Protein AF-A0A962P094-F1 (afdb_monomer)

pLDDT: mean 85.32, std 12.21, range [42.72, 96.38]

Solvent-accessible surface area (backbone atoms only — not comparable to full-atom values): 6525 Å² total; per-residue (Å²): 128,87,77,78,54,68,67,60,58,51,50,53,51,49,49,61,54,47,34,55,55,45,26,53,62,34,31,77,75,65,38,59,70,57,16,43,52,52,29,49,52,52,43,39,50,52,52,24,53,50,39,27,65,76,66,73,32,67,68,61,16,49,53,50,32,51,53,52,48,50,51,52,51,51,49,50,56,29,71,70,33,77,94,44,28,69,58,51,48,50,53,51,53,50,52,53,50,52,50,50,53,62,67,48,71,79,60,66,69,76,67,76,75,64,79,73,130

Structure (mmCIF, N/CA/C/O backbone):
data_AF-A0A962P094-F1
#
_entry.id   AF-A0A962P094-F1
#
loop_
_atom_site.group_PDB
_atom_site.id
_atom_site.type_symbol
_atom_site.label_atom_id
_atom_site.label_alt_id
_atom_site.label_comp_id
_atom_site.label_asym_id
_atom_site.label_entity_id
_atom_site.label_seq_id
_atom_site.pdbx_PDB_ins_code
_atom_site.Cartn_x
_atom_site.Cartn_y
_atom_site.Cartn_z
_atom_site.occupancy
_atom_site.B_iso_or_equiv
_atom_site.auth_seq_id
_atom_site.auth_comp_id
_atom_site.auth_asym_id
_atom_site.auth_atom_id
_atom_site.pdbx_PDB_model_num
ATOM 1 N N . GLY A 1 1 ? -23.496 2.661 16.648 1.00 42.72 1 GLY A N 1
ATOM 2 C CA . GLY A 1 1 ? -22.302 2.363 15.833 1.00 42.72 1 GLY A CA 1
ATOM 3 C C . GLY A 1 1 ? -21.121 3.076 16.446 1.00 42.72 1 GLY A C 1
ATOM 4 O O . GLY A 1 1 ? -21.311 4.178 16.942 1.00 42.72 1 GLY A O 1
ATOM 5 N N . LEU A 1 2 ? -19.945 2.450 16.493 1.00 49.12 2 LEU A N 1
ATOM 6 C CA . LEU A 1 2 ? -18.744 3.098 17.019 1.00 49.12 2 LEU A CA 1
ATOM 7 C C . LEU A 1 2 ? -18.414 4.269 16.084 1.00 49.12 2 LEU A C 1
ATOM 9 O O . LEU A 1 2 ? -18.047 4.042 14.933 1.00 49.12 2 LEU A O 1
ATOM 13 N N . ALA A 1 3 ? -18.649 5.502 16.531 1.00 54.56 3 ALA A N 1
ATOM 14 C CA . ALA A 1 3 ? -18.325 6.689 15.755 1.00 54.56 3 ALA A CA 1
ATOM 15 C C . ALA A 1 3 ? -16.804 6.717 15.576 1.00 54.56 3 ALA A C 1
ATOM 17 O O . ALA A 1 3 ? -16.068 7.019 16.515 1.00 54.56 3 ALA A O 1
ATOM 18 N N . ILE A 1 4 ? -16.331 6.323 14.393 1.00 60.84 4 ILE A N 1
ATOM 19 C CA . ILE A 1 4 ? -14.916 6.413 14.046 1.00 60.84 4 ILE A CA 1
ATOM 20 C C . ILE A 1 4 ? -14.579 7.898 14.077 1.00 60.84 4 ILE A C 1
ATOM 22 O O . ILE A 1 4 ? -15.095 8.680 13.278 1.00 60.84 4 ILE A O 1
ATOM 26 N N . HIS A 1 5 ? -13.766 8.299 15.051 1.00 71.00 5 HIS A N 1
ATOM 27 C CA . HIS A 1 5 ? -13.418 9.700 15.215 1.00 71.00 5 HIS A CA 1
ATOM 28 C C . HIS A 1 5 ? -12.630 10.141 13.969 1.00 71.00 5 HIS A C 1
ATOM 30 O O . HIS A 1 5 ? -11.689 9.439 13.589 1.00 71.00 5 HIS A O 1
ATOM 36 N N . PRO A 1 6 ? -12.954 11.283 13.334 1.00 78.31 6 PRO A N 1
ATOM 37 C CA . PRO A 1 6 ? -12.336 11.712 12.073 1.00 78.31 6 PRO A CA 1
ATOM 38 C C . PRO A 1 6 ? -10.803 11.732 12.135 1.00 78.31 6 PRO A C 1
ATOM 40 O O . PRO A 1 6 ? -10.135 11.378 11.169 1.00 78.31 6 PRO A O 1
ATOM 43 N N . ILE A 1 7 ? -10.247 12.023 13.317 1.00 83.00 7 ILE A N 1
ATOM 44 C CA . ILE A 1 7 ? -8.805 11.981 13.583 1.00 83.00 7 ILE A CA 1
ATOM 45 C C . ILE A 1 7 ? -8.164 10.621 13.261 1.00 83.00 7 ILE A C 1
ATOM 47 O O . ILE A 1 7 ? -7.041 10.582 12.775 1.00 83.00 7 ILE A O 1
ATOM 51 N N . GLN A 1 8 ? -8.865 9.506 13.489 1.00 80.25 8 GLN A N 1
ATOM 52 C CA . GLN A 1 8 ? -8.336 8.161 13.254 1.00 80.25 8 GLN A CA 1
ATOM 53 C C . GLN A 1 8 ? -8.185 7.893 11.759 1.00 80.25 8 GLN A C 1
ATOM 55 O O . GLN A 1 8 ? -7.173 7.353 11.318 1.00 80.25 8 GLN A O 1
ATOM 60 N N . TYR A 1 9 ? -9.164 8.336 10.971 1.00 83.31 9 TYR A N 1
ATOM 61 C CA . TYR A 1 9 ? -9.104 8.252 9.517 1.00 83.31 9 TYR A CA 1
ATOM 62 C C . TYR A 1 9 ? -8.023 9.183 8.951 1.00 83.31 9 TYR A C 1
ATOM 64 O O . TYR A 1 9 ? -7.240 8.775 8.093 1.00 83.31 9 TYR A O 1
ATOM 72 N N . SER A 1 10 ? -7.907 10.403 9.488 1.00 85.62 10 SER A N 1
ATOM 73 C CA . SER A 1 10 ? -6.848 11.346 9.112 1.00 85.62 10 SER A CA 1
ATOM 74 C C . SER A 1 10 ? -5.447 10.811 9.414 1.00 85.62 10 SER A C 1
ATOM 76 O O . SER A 1 10 ? -4.562 10.964 8.576 1.00 85.62 10 SER A O 1
ATOM 78 N N . LEU A 1 11 ? -5.233 10.152 10.560 1.00 87.56 11 LEU A N 1
ATOM 79 C CA . LEU A 1 11 ? -3.937 9.549 10.895 1.00 87.56 11 LEU A CA 1
ATOM 80 C C . LEU A 1 11 ? -3.555 8.424 9.926 1.00 87.56 11 LEU A C 1
ATOM 82 O O . LEU A 1 11 ? -2.401 8.353 9.509 1.00 87.56 11 LEU A O 1
ATOM 86 N N . VAL A 1 12 ? -4.508 7.568 9.542 1.00 88.62 12 VAL A N 1
ATOM 87 C CA . VAL A 1 12 ? -4.257 6.518 8.540 1.00 88.62 12 VAL A CA 1
ATOM 88 C C . VAL A 1 12 ? -3.905 7.146 7.189 1.00 88.62 12 VAL A C 1
ATOM 90 O O . VAL A 1 12 ? -2.920 6.747 6.572 1.00 88.62 12 VAL A O 1
ATOM 93 N N . GLY A 1 13 ? -4.641 8.176 6.761 1.00 88.94 13 GLY A N 1
ATOM 94 C CA . GLY A 1 13 ? -4.324 8.927 5.543 1.00 88.94 13 GLY A CA 1
ATOM 95 C C . GLY A 1 13 ? -2.936 9.576 5.582 1.00 88.94 13 GLY A C 1
ATOM 96 O O . GLY A 1 13 ? -2.183 9.482 4.614 1.00 88.94 13 GLY A O 1
ATOM 97 N N . ALA A 1 14 ? -2.554 10.167 6.716 1.00 91.44 14 ALA A N 1
ATOM 98 C CA . ALA A 1 14 ? -1.223 10.736 6.908 1.00 91.44 14 ALA A CA 1
ATO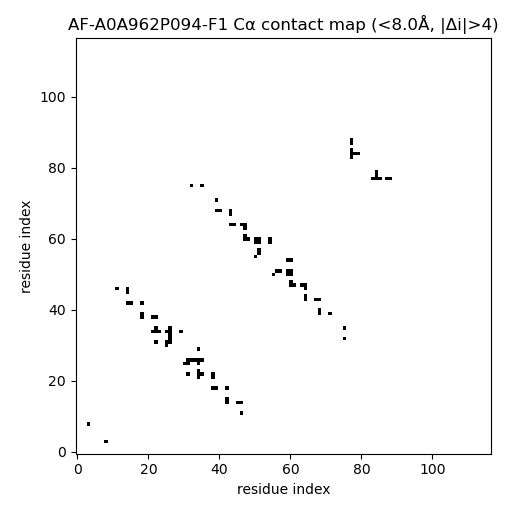M 99 C C . ALA A 1 14 ? -0.121 9.665 6.827 1.00 91.44 14 ALA A C 1
ATOM 101 O O . ALA A 1 14 ? 0.894 9.889 6.173 1.00 91.44 14 ALA A O 1
ATOM 102 N N . ALA A 1 15 ? -0.330 8.482 7.416 1.00 90.50 15 ALA A N 1
ATOM 103 C CA . ALA A 1 15 ? 0.614 7.367 7.312 1.00 90.50 15 ALA A CA 1
ATOM 104 C C . ALA A 1 15 ? 0.802 6.893 5.857 1.00 90.50 15 ALA A C 1
ATOM 106 O O . ALA A 1 15 ? 1.931 6.629 5.436 1.00 90.50 15 ALA A O 1
ATOM 107 N N . LEU A 1 16 ? -0.283 6.843 5.074 1.00 90.56 16 LEU A N 1
ATOM 108 C CA . LEU A 1 16 ? -0.236 6.523 3.642 1.00 90.56 16 LEU A CA 1
ATOM 109 C C . LEU A 1 16 ? 0.478 7.611 2.823 1.00 90.56 16 LEU A C 1
ATOM 111 O O . LEU A 1 16 ? 1.179 7.292 1.867 1.00 90.56 16 LEU A O 1
ATOM 115 N N . ALA A 1 17 ? 0.347 8.887 3.190 1.00 92.19 17 ALA A N 1
ATOM 116 C CA . ALA A 1 17 ? 1.086 9.969 2.538 1.00 92.19 17 ALA A CA 1
ATOM 117 C C . ALA A 1 17 ? 2.593 9.902 2.852 1.00 92.19 17 ALA A C 1
ATOM 119 O O . ALA A 1 17 ? 3.426 10.014 1.951 1.00 92.19 17 ALA A O 1
ATOM 120 N N . VAL A 1 18 ? 2.950 9.654 4.118 1.00 93.00 18 VAL A N 1
ATOM 121 C CA . VAL A 1 18 ? 4.348 9.529 4.568 1.00 93.00 18 VAL A CA 1
ATOM 122 C C . VAL A 1 18 ? 5.058 8.342 3.912 1.00 93.00 18 VAL A C 1
ATOM 124 O O . VAL A 1 18 ? 6.261 8.421 3.675 1.00 93.00 18 VAL A O 1
ATOM 127 N N . PHE A 1 19 ? 4.338 7.279 3.543 1.00 93.19 19 PHE A N 1
ATOM 128 C CA . PHE A 1 19 ? 4.906 6.168 2.773 1.00 93.19 19 PHE A CA 1
ATOM 129 C C . PHE A 1 19 ? 5.632 6.638 1.500 1.00 93.19 19 PHE A C 1
ATOM 131 O O . PHE A 1 19 ? 6.748 6.189 1.251 1.00 93.19 19 PHE A O 1
ATOM 138 N N . TYR A 1 20 ? 5.060 7.571 0.729 1.00 91.12 20 TYR A N 1
ATOM 139 C CA . TYR A 1 20 ? 5.707 8.074 -0.489 1.00 91.12 20 TYR A CA 1
ATOM 140 C C . TYR A 1 20 ? 6.972 8.881 -0.193 1.00 91.12 20 TYR A C 1
ATOM 142 O O . TYR A 1 20 ? 7.944 8.782 -0.938 1.00 91.12 20 TYR A O 1
ATOM 150 N N . LEU A 1 21 ? 6.988 9.633 0.911 1.00 93.56 21 LEU A N 1
ATOM 151 C CA . LEU A 1 21 ? 8.178 10.364 1.352 1.00 93.56 21 LEU A CA 1
ATOM 152 C C . LEU A 1 21 ? 9.299 9.409 1.776 1.00 93.56 21 LEU A C 1
ATOM 154 O O . LEU A 1 21 ? 10.450 9.614 1.398 1.00 93.56 21 LEU A O 1
ATOM 158 N N . LEU A 1 22 ? 8.963 8.346 2.516 1.00 92.50 22 LEU A N 1
ATOM 159 C CA . LEU A 1 22 ? 9.917 7.302 2.900 1.00 92.50 22 LEU A CA 1
ATOM 160 C C . LEU A 1 22 ? 10.460 6.562 1.678 1.00 92.50 22 LEU A C 1
ATOM 162 O O . LEU A 1 22 ? 11.670 6.383 1.567 1.00 92.50 22 LEU A O 1
ATOM 166 N N . LEU A 1 23 ? 9.579 6.166 0.755 1.00 93.06 23 LEU A N 1
ATOM 167 C CA . LEU A 1 23 ? 9.965 5.510 -0.490 1.00 93.06 23 LEU A CA 1
ATOM 168 C C . LEU A 1 23 ? 10.937 6.384 -1.282 1.00 93.06 23 LEU A C 1
ATOM 170 O O . LEU A 1 23 ? 11.988 5.894 -1.684 1.00 93.06 23 LEU A O 1
ATOM 174 N N . LEU A 1 24 ? 10.606 7.663 -1.475 1.00 92.75 24 LEU A N 1
ATOM 175 C CA . LEU A 1 24 ? 11.446 8.601 -2.213 1.00 92.75 24 LEU A CA 1
ATOM 176 C C . LEU A 1 24 ? 12.819 8.752 -1.547 1.00 92.75 24 LEU A C 1
ATOM 178 O O . LEU A 1 24 ? 13.840 8.506 -2.183 1.00 92.75 24 LEU A O 1
ATOM 182 N N . SER A 1 25 ? 12.836 9.061 -0.249 1.00 94.00 25 SER A N 1
ATOM 183 C CA . SER A 1 25 ? 14.069 9.282 0.512 1.00 94.00 25 SER A CA 1
ATOM 184 C C . SER A 1 25 ? 14.972 8.044 0.556 1.00 94.00 25 SER A C 1
ATOM 186 O O . SER A 1 25 ? 16.189 8.151 0.404 1.00 94.00 25 SER A O 1
ATOM 188 N N . PHE A 1 26 ? 14.406 6.848 0.733 1.00 92.56 26 PHE A N 1
ATOM 189 C CA . PHE A 1 26 ? 15.195 5.615 0.768 1.00 92.56 26 PHE A CA 1
ATOM 190 C C . PHE A 1 26 ? 15.619 5.160 -0.628 1.00 92.56 26 PHE A C 1
ATOM 192 O O . PHE A 1 26 ? 16.718 4.625 -0.781 1.00 92.56 26 PHE A O 1
ATOM 199 N N . SER A 1 27 ? 14.796 5.390 -1.655 1.00 92.69 27 SER A N 1
ATOM 200 C CA . SER A 1 27 ? 15.124 4.989 -3.026 1.00 92.69 27 SER A CA 1
ATOM 201 C C . SER A 1 27 ? 16.359 5.715 -3.555 1.00 92.69 27 SER A C 1
ATOM 203 O O . SER A 1 27 ? 17.064 5.148 -4.387 1.00 92.69 27 SER A O 1
ATOM 205 N N . GLU A 1 28 ? 16.653 6.915 -3.051 1.00 91.69 28 GLU A N 1
ATOM 206 C CA . GLU A 1 28 ? 17.890 7.644 -3.360 1.00 91.69 28 GLU A CA 1
ATOM 207 C C . GLU A 1 28 ? 19.153 6.948 -2.827 1.00 91.69 28 GLU A C 1
ATOM 209 O O . GLU A 1 28 ? 20.224 7.095 -3.409 1.00 91.69 28 GLU A O 1
ATOM 214 N N . HIS A 1 29 ? 19.043 6.175 -1.742 1.00 90.19 29 HIS A N 1
ATOM 215 C CA . HIS A 1 29 ? 20.203 5.647 -1.017 1.00 90.19 29 HIS A CA 1
ATOM 216 C C . HIS A 1 29 ? 20.434 4.145 -1.229 1.00 90.19 29 HIS A C 1
ATOM 218 O O . HIS A 1 29 ? 21.581 3.709 -1.306 1.00 90.19 29 HIS A O 1
ATOM 224 N N . ILE A 1 30 ? 19.369 3.338 -1.286 1.00 90.00 30 ILE A N 1
ATOM 225 C CA . ILE A 1 30 ? 19.461 1.862 -1.220 1.00 90.00 30 ILE A CA 1
ATOM 226 C C . ILE A 1 30 ? 18.784 1.136 -2.395 1.00 90.00 30 ILE A C 1
ATOM 228 O O . ILE A 1 30 ? 18.699 -0.092 -2.398 1.00 90.00 30 ILE A O 1
ATOM 232 N N . GLY A 1 31 ? 18.328 1.878 -3.410 1.00 90.31 31 GLY A N 1
ATOM 233 C CA . GLY A 1 31 ? 17.656 1.337 -4.593 1.00 90.31 31 GLY A CA 1
ATOM 234 C C . GLY A 1 31 ? 16.164 1.048 -4.384 1.00 90.31 31 GLY A C 1
ATOM 235 O O . GLY A 1 31 ? 15.689 0.830 -3.269 1.00 90.31 31 GLY A O 1
ATOM 236 N N . PHE A 1 32 ? 15.409 1.038 -5.486 1.00 88.69 32 PHE A N 1
ATOM 237 C CA . PHE A 1 32 ? 13.943 1.069 -5.469 1.00 88.69 32 PHE A CA 1
ATOM 238 C C . PHE A 1 32 ? 13.295 -0.119 -4.740 1.00 88.69 32 PHE A C 1
ATOM 240 O O . PHE A 1 32 ? 12.437 0.078 -3.886 1.00 88.69 32 PHE A O 1
ATOM 247 N N . VAL A 1 33 ? 13.709 -1.358 -5.029 1.00 91.25 33 VAL A N 1
ATOM 248 C CA . VAL A 1 33 ? 13.067 -2.564 -4.463 1.00 91.25 33 VAL A CA 1
ATOM 249 C C . VAL A 1 33 ? 13.281 -2.665 -2.948 1.00 91.25 33 VAL A C 1
ATOM 251 O O . VAL A 1 33 ? 12.354 -2.988 -2.199 1.00 91.25 33 VAL A O 1
ATOM 254 N N . ALA A 1 34 ? 14.492 -2.354 -2.480 1.00 92.81 34 ALA A N 1
ATOM 255 C CA . ALA A 1 34 ? 14.814 -2.345 -1.055 1.00 92.81 34 ALA A CA 1
ATOM 256 C C . ALA A 1 34 ? 14.093 -1.195 -0.334 1.00 92.81 34 ALA A C 1
ATOM 258 O O . ALA A 1 34 ? 13.462 -1.411 0.700 1.00 92.81 34 ALA A O 1
ATOM 259 N N . ALA A 1 35 ? 14.101 0.007 -0.915 1.00 93.81 35 ALA A N 1
ATOM 260 C CA . ALA A 1 35 ? 13.379 1.155 -0.377 1.00 93.81 35 ALA A CA 1
ATOM 261 C C . ALA A 1 35 ? 11.869 0.897 -0.278 1.00 93.81 35 ALA A C 1
ATOM 263 O O . ALA A 1 35 ? 11.264 1.142 0.766 1.00 93.81 35 ALA A O 1
ATOM 264 N N . TYR A 1 36 ? 11.276 0.338 -1.334 1.00 93.56 36 TYR A N 1
ATOM 265 C CA . TYR A 1 36 ? 9.859 0.005 -1.388 1.00 93.56 36 TYR A CA 1
ATOM 266 C C . TYR A 1 36 ? 9.471 -1.030 -0.342 1.00 93.56 36 TYR A C 1
ATOM 268 O O . TYR A 1 36 ? 8.504 -0.828 0.388 1.00 93.56 36 TYR A O 1
ATOM 276 N N . SER A 1 37 ? 10.225 -2.125 -0.237 1.00 93.12 37 SER A N 1
ATOM 277 C CA . SER A 1 37 ? 9.924 -3.180 0.735 1.00 93.12 37 SER A CA 1
ATOM 278 C C . SER A 1 37 ? 10.015 -2.672 2.175 1.00 93.12 37 SER A C 1
ATOM 280 O O . SER A 1 37 ? 9.104 -2.928 2.963 1.00 93.12 37 SER A O 1
ATOM 282 N N . ILE A 1 38 ? 11.038 -1.881 2.510 1.00 94.56 38 ILE A N 1
ATOM 283 C CA . ILE A 1 38 ? 11.183 -1.291 3.849 1.00 94.56 38 ILE A CA 1
ATOM 284 C C . ILE A 1 38 ? 10.054 -0.294 4.136 1.00 94.56 38 ILE A C 1
ATOM 286 O O . ILE A 1 38 ? 9.418 -0.382 5.189 1.00 94.56 38 ILE A O 1
ATOM 290 N N . ALA A 1 39 ? 9.761 0.621 3.207 1.00 93.94 39 ALA A N 1
ATOM 291 C CA . ALA A 1 39 ? 8.695 1.608 3.377 1.00 93.94 39 ALA A CA 1
ATOM 292 C C . ALA A 1 39 ? 7.316 0.938 3.509 1.00 93.94 39 ALA A C 1
ATOM 294 O O . ALA A 1 39 ? 6.524 1.313 4.379 1.00 93.94 39 ALA A O 1
ATOM 295 N N . ALA A 1 40 ? 7.041 -0.088 2.699 1.00 93.38 40 ALA A N 1
ATOM 296 C CA . ALA A 1 40 ? 5.790 -0.835 2.741 1.00 93.38 40 ALA A CA 1
ATOM 297 C C . ALA A 1 40 ? 5.640 -1.587 4.069 1.00 93.38 40 ALA A C 1
ATOM 299 O O . ALA A 1 40 ? 4.607 -1.462 4.726 1.00 93.38 40 ALA A O 1
ATOM 300 N N . VAL A 1 41 ? 6.673 -2.310 4.518 1.00 93.94 41 VAL A N 1
ATOM 301 C CA . VAL A 1 41 ? 6.646 -3.028 5.805 1.00 93.94 41 VAL A CA 1
ATOM 302 C C . VAL A 1 41 ? 6.467 -2.062 6.974 1.00 93.94 41 VAL A C 1
ATOM 304 O O . VAL A 1 41 ? 5.661 -2.339 7.866 1.00 93.94 41 VAL A O 1
ATOM 307 N N . ALA A 1 42 ? 7.155 -0.918 6.963 1.00 93.94 42 ALA A N 1
ATOM 308 C CA . ALA A 1 42 ? 7.005 0.109 7.989 1.00 93.94 42 ALA A CA 1
ATOM 309 C C . ALA A 1 42 ? 5.569 0.660 8.032 1.00 93.94 42 ALA A C 1
ATOM 311 O O . ALA A 1 42 ? 4.967 0.724 9.106 1.00 93.94 42 ALA A O 1
ATOM 312 N N . CYS A 1 43 ? 4.990 0.988 6.872 1.00 93.56 43 CYS A N 1
ATOM 313 C CA . CYS A 1 43 ? 3.632 1.524 6.774 1.00 93.56 43 CYS A CA 1
ATOM 314 C C . CYS A 1 43 ? 2.572 0.493 7.204 1.00 93.56 43 CYS A C 1
ATOM 316 O O . CYS A 1 43 ? 1.727 0.785 8.053 1.00 93.56 43 CYS A O 1
ATOM 318 N N . VAL A 1 44 ? 2.656 -0.744 6.696 1.00 92.06 44 VAL A N 1
ATOM 319 C CA . VAL A 1 44 ? 1.733 -1.838 7.051 1.00 92.06 44 VAL A CA 1
ATOM 320 C C . VAL A 1 44 ? 1.810 -2.162 8.541 1.00 92.06 44 VAL A C 1
ATOM 322 O O . VAL A 1 44 ? 0.775 -2.336 9.183 1.00 92.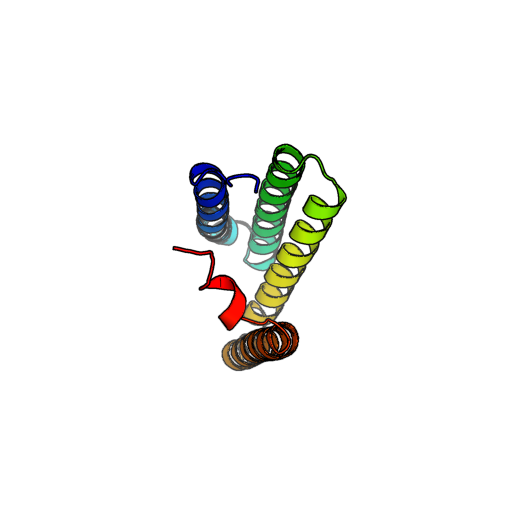06 44 VAL A O 1
ATOM 325 N N . SER A 1 45 ? 3.016 -2.203 9.112 1.00 90.75 45 SER A N 1
ATOM 326 C CA . SER A 1 45 ? 3.206 -2.469 10.543 1.00 90.75 45 SER A CA 1
ATOM 327 C C . SER A 1 45 ? 2.630 -1.350 11.406 1.00 90.75 45 SER A C 1
ATOM 329 O O . SER A 1 45 ? 1.952 -1.635 12.392 1.00 90.75 45 SER A O 1
ATOM 331 N N . LEU A 1 46 ? 2.839 -0.086 11.020 1.00 91.38 46 LEU A N 1
ATOM 332 C CA . LEU A 1 46 ? 2.299 1.075 11.729 1.00 91.38 46 LEU A CA 1
ATOM 333 C C . LEU A 1 46 ? 0.764 1.076 11.719 1.00 91.38 46 LEU A C 1
ATOM 335 O O . LEU A 1 46 ? 0.140 1.191 12.775 1.00 91.38 46 LEU A O 1
ATOM 339 N N . ILE A 1 47 ? 0.152 0.888 10.545 1.00 88.75 47 ILE A N 1
ATOM 340 C CA . ILE A 1 47 ? -1.310 0.848 10.397 1.00 88.75 47 ILE A CA 1
ATOM 341 C C . ILE A 1 47 ? -1.890 -0.381 11.111 1.00 88.75 47 ILE A C 1
ATOM 343 O O . ILE A 1 47 ? -2.880 -0.267 11.835 1.00 88.75 47 ILE A O 1
ATOM 347 N N . GLY A 1 48 ? -1.264 -1.551 10.966 1.00 86.31 48 GLY A N 1
ATOM 348 C CA . GLY A 1 48 ? -1.688 -2.782 11.632 1.00 86.31 48 GLY A CA 1
ATOM 349 C C . GLY A 1 48 ? -1.623 -2.677 13.158 1.00 86.31 48 GLY A C 1
ATOM 350 O O . GLY A 1 48 ? -2.569 -3.069 13.845 1.00 86.31 48 GLY A O 1
ATOM 351 N N . PHE A 1 49 ? -0.549 -2.095 13.701 1.00 87.44 49 PHE A N 1
ATOM 352 C CA . PHE A 1 49 ? -0.412 -1.838 15.136 1.00 87.44 49 PHE A CA 1
ATOM 353 C C . PHE A 1 49 ? -1.464 -0.840 15.635 1.00 87.44 49 PHE A C 1
ATOM 355 O O . PHE A 1 49 ? -2.116 -1.089 16.652 1.00 87.44 49 PHE A O 1
ATOM 362 N N . TYR A 1 50 ? -1.689 0.241 14.886 1.00 86.62 50 TYR A N 1
ATOM 363 C CA . TYR A 1 50 ? -2.712 1.233 15.204 1.00 86.62 50 TYR A CA 1
ATOM 364 C C . TYR A 1 50 ? -4.115 0.615 15.247 1.00 86.62 50 TYR A C 1
ATOM 366 O O . TYR A 1 50 ? -4.838 0.771 16.231 1.00 86.62 50 TYR A O 1
ATOM 374 N N . VAL A 1 51 ? -4.490 -0.167 14.232 1.00 82.12 51 VAL A N 1
ATOM 375 C CA . VAL A 1 51 ? -5.809 -0.815 14.174 1.00 82.12 51 VAL A CA 1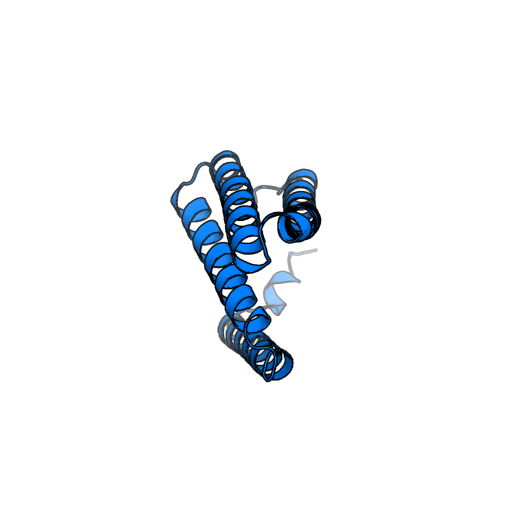
ATOM 376 C C . VAL A 1 51 ? -5.965 -1.891 15.240 1.00 82.12 51 VAL A C 1
ATOM 378 O O . VAL A 1 51 ? -7.044 -2.009 15.819 1.00 82.12 51 VAL A O 1
ATOM 381 N N . ARG A 1 52 ? -4.901 -2.630 15.579 1.00 82.69 52 ARG A N 1
ATOM 382 C CA . ARG A 1 52 ? -4.923 -3.549 16.727 1.00 82.69 52 ARG A CA 1
ATOM 383 C C . ARG A 1 52 ? -5.277 -2.814 18.019 1.00 82.69 52 ARG A C 1
ATOM 385 O O . ARG A 1 52 ? -6.058 -3.346 18.806 1.00 82.69 52 ARG A O 1
ATOM 392 N N . TYR A 1 53 ? -4.713 -1.626 18.226 1.00 79.75 53 TYR A N 1
ATOM 393 C CA . TYR A 1 53 ? -4.973 -0.812 19.410 1.00 79.75 53 TYR A CA 1
ATOM 394 C C . TYR A 1 53 ? -6.397 -0.236 19.411 1.00 79.75 53 TYR A C 1
ATOM 396 O O . TYR A 1 53 ? -7.097 -0.338 20.414 1.00 79.75 53 TYR A O 1
ATOM 404 N N . VAL A 1 54 ? -6.865 0.295 18.276 1.00 79.62 54 VAL A N 1
ATOM 405 C CA . VAL A 1 54 ? -8.184 0.946 18.173 1.00 79.62 54 VAL A CA 1
ATOM 406 C C . VAL A 1 54 ? -9.348 -0.053 18.180 1.00 79.62 54 VAL A C 1
ATOM 408 O O . VAL A 1 54 ? -10.344 0.181 18.859 1.00 79.62 54 VAL A O 1
ATOM 411 N N . LEU A 1 55 ? -9.252 -1.168 17.445 1.00 73.19 55 LEU A N 1
ATOM 412 C CA . LEU A 1 55 ? -10.329 -2.169 17.345 1.00 73.19 55 LEU A CA 1
ATOM 413 C C . LEU A 1 55 ? -10.237 -3.269 18.414 1.00 73.19 55 LEU A C 1
ATOM 415 O O . LEU A 1 55 ? -11.109 -4.137 18.464 1.00 73.19 55 LEU A O 1
ATOM 419 N N . HIS A 1 56 ? -9.175 -3.284 19.230 1.00 73.31 56 HIS A N 1
ATOM 420 C CA . HIS A 1 56 ? -8.910 -4.289 20.273 1.00 73.31 56 HIS A CA 1
ATOM 421 C C . HIS A 1 56 ? -8.946 -5.757 19.779 1.00 73.31 56 HIS A C 1
ATOM 423 O O . HIS A 1 56 ? -9.004 -6.701 20.566 1.00 73.31 56 HIS A O 1
ATOM 429 N N . SER A 1 57 ? -8.905 -5.973 18.459 1.00 76.56 57 SER A N 1
ATOM 430 C CA . SER A 1 57 ? -9.131 -7.265 17.815 1.00 76.56 57 SER A CA 1
ATOM 431 C C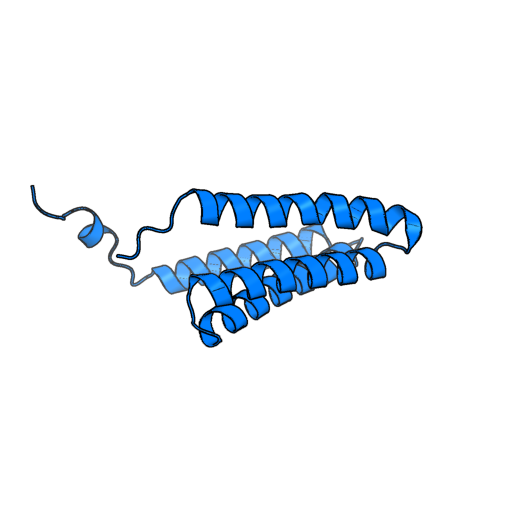 . SER A 1 57 ? -8.005 -7.583 16.840 1.00 76.56 57 SER A C 1
ATOM 433 O O . SER A 1 57 ? -7.870 -6.971 15.779 1.00 76.56 57 SER A O 1
ATOM 435 N N . VAL A 1 58 ? -7.215 -8.601 17.184 1.00 80.19 58 VAL A N 1
ATOM 436 C CA . VAL A 1 58 ? -6.068 -9.054 16.380 1.00 80.19 58 VAL A CA 1
ATOM 437 C C . VAL A 1 58 ? -6.508 -9.559 15.001 1.00 80.19 58 VAL A C 1
ATOM 439 O O . VAL A 1 58 ? -5.788 -9.369 14.027 1.00 80.19 58 VAL A O 1
ATOM 442 N N . LYS A 1 59 ? -7.715 -10.136 14.889 1.00 83.25 59 LYS A N 1
ATOM 443 C CA . LYS A 1 59 ? -8.254 -10.636 13.613 1.00 83.25 59 LYS A CA 1
ATOM 444 C C . LYS A 1 59 ? -8.438 -9.516 12.584 1.00 83.25 59 LYS A C 1
ATOM 446 O O . LYS A 1 59 ? -8.030 -9.674 11.441 1.00 83.25 59 LYS A O 1
ATOM 451 N N . HIS A 1 60 ? -9.006 -8.383 12.999 1.00 79.94 60 HIS A N 1
ATOM 452 C CA . HIS A 1 60 ? -9.233 -7.236 12.113 1.00 79.94 60 HIS A CA 1
ATOM 453 C C . HIS A 1 60 ? -7.918 -6.561 11.713 1.00 79.94 60 HIS A C 1
ATOM 455 O O . HIS A 1 60 ? -7.739 -6.206 10.551 1.00 79.94 60 HIS A O 1
ATOM 461 N N . ALA A 1 61 ? -6.976 -6.445 12.654 1.00 83.50 61 ALA A N 1
ATOM 462 C CA . ALA A 1 61 ? -5.645 -5.916 12.375 1.00 83.50 61 ALA A CA 1
ATOM 463 C C . ALA A 1 61 ? -4.877 -6.790 11.372 1.00 83.50 61 ALA A C 1
ATOM 465 O O . ALA A 1 61 ? -4.283 -6.266 10.433 1.00 83.50 61 ALA A O 1
ATOM 466 N N . PHE A 1 62 ? -4.931 -8.117 11.535 1.00 87.19 62 PHE A N 1
ATOM 467 C CA . PHE A 1 62 ? -4.302 -9.051 10.605 1.00 87.19 62 PHE A CA 1
ATOM 468 C C . PHE A 1 62 ? -4.951 -8.991 9.221 1.00 87.19 62 PHE A C 1
ATOM 470 O O . PHE A 1 62 ? -4.240 -8.846 8.235 1.00 87.19 62 PHE A O 1
ATOM 477 N N . PHE A 1 63 ? -6.287 -9.011 9.146 1.00 89.12 63 PHE A N 1
ATOM 478 C CA . PHE A 1 63 ? -7.012 -8.880 7.880 1.00 89.12 63 PHE A CA 1
ATOM 479 C C . PHE A 1 63 ? -6.613 -7.607 7.121 1.00 89.12 63 PHE A C 1
ATOM 481 O O . PHE A 1 63 ? -6.271 -7.674 5.942 1.00 89.12 63 PHE A O 1
ATOM 488 N N . LEU A 1 64 ? -6.575 -6.457 7.803 1.00 88.56 64 LEU A N 1
ATOM 489 C CA . LEU A 1 64 ? -6.164 -5.194 7.193 1.00 88.56 64 LEU A CA 1
ATOM 490 C C . LEU A 1 64 ? -4.700 -5.221 6.734 1.00 88.56 64 LEU A C 1
ATOM 492 O O . LEU A 1 64 ? -4.404 -4.776 5.627 1.00 88.56 64 LEU A O 1
ATOM 496 N N . ALA A 1 65 ? -3.794 -5.756 7.555 1.00 89.31 65 ALA A N 1
ATOM 497 C CA . ALA A 1 65 ? -2.384 -5.881 7.200 1.00 89.31 65 ALA A CA 1
ATOM 498 C C . ALA A 1 65 ? -2.179 -6.797 5.983 1.00 89.31 65 ALA A C 1
ATOM 500 O O . ALA A 1 65 ? -1.375 -6.476 5.112 1.00 89.31 65 ALA A O 1
ATOM 501 N N . THR A 1 66 ? -2.934 -7.896 5.878 1.00 92.12 66 THR A N 1
ATOM 502 C CA . THR A 1 66 ? -2.918 -8.776 4.701 1.00 92.12 66 THR A CA 1
ATOM 503 C C . THR A 1 66 ? -3.424 -8.054 3.456 1.00 92.12 66 THR A C 1
ATOM 505 O O . THR A 1 66 ? -2.784 -8.143 2.413 1.00 92.12 66 THR A O 1
ATOM 508 N N . VAL A 1 67 ? -4.529 -7.308 3.552 1.00 91.69 67 VAL A N 1
ATOM 509 C CA . VAL A 1 67 ? -5.079 -6.549 2.415 1.00 91.69 67 VAL A CA 1
ATOM 510 C C . VAL A 1 67 ? -4.109 -5.454 1.957 1.00 91.69 67 VAL A C 1
ATOM 512 O O . VAL A 1 67 ? -3.807 -5.372 0.768 1.00 91.69 67 VAL A O 1
ATOM 515 N N . LEU A 1 68 ? -3.566 -4.656 2.883 1.00 91.44 68 LEU A N 1
ATOM 516 C CA . LEU A 1 68 ? -2.561 -3.630 2.573 1.00 91.44 68 LEU A CA 1
ATOM 517 C C . LEU A 1 68 ? -1.280 -4.245 1.997 1.00 91.44 68 LEU A C 1
ATOM 519 O O . LEU A 1 68 ? -0.750 -3.746 1.008 1.00 91.44 68 LEU A O 1
ATOM 523 N N . GLY A 1 69 ? -0.801 -5.341 2.587 1.00 92.31 69 GLY A N 1
ATOM 524 C CA . GLY A 1 69 ? 0.377 -6.064 2.116 1.00 92.31 69 GLY A CA 1
ATOM 525 C C . GLY A 1 69 ? 0.189 -6.627 0.708 1.00 92.31 69 GLY A C 1
ATOM 526 O O . GLY A 1 69 ? 1.072 -6.470 -0.129 1.00 92.31 69 GLY A O 1
ATOM 527 N N . ALA A 1 70 ? -0.975 -7.211 0.412 1.00 93.56 70 ALA A N 1
ATOM 528 C CA . ALA A 1 70 ? -1.314 -7.675 -0.931 1.00 93.56 70 ALA A CA 1
ATOM 529 C C . ALA A 1 70 ? -1.368 -6.514 -1.936 1.00 93.56 70 ALA A C 1
ATOM 531 O O . ALA A 1 70 ? -0.847 -6.635 -3.044 1.00 93.56 70 ALA A O 1
ATOM 532 N N . MET A 1 71 ? -1.941 -5.373 -1.541 1.00 92.94 71 MET A N 1
ATOM 533 C CA . MET A 1 71 ? -2.024 -4.182 -2.389 1.00 92.94 71 MET A CA 1
ATOM 534 C C . MET A 1 71 ? -0.637 -3.603 -2.709 1.00 92.94 71 MET A C 1
ATOM 536 O O . MET A 1 71 ? -0.339 -3.346 -3.876 1.00 92.94 71 MET A O 1
ATOM 540 N N . TYR A 1 72 ? 0.235 -3.456 -1.705 1.00 92.81 72 TYR A N 1
ATOM 541 C CA . TYR A 1 72 ? 1.620 -3.021 -1.920 1.00 92.81 72 TYR A CA 1
ATOM 542 C C . TYR A 1 72 ? 2.449 -4.065 -2.682 1.00 92.81 72 TYR A C 1
ATOM 544 O O . TYR A 1 72 ? 3.259 -3.714 -3.535 1.00 92.81 72 TYR A O 1
ATOM 552 N N . GLY A 1 73 ? 2.211 -5.358 -2.461 1.00 92.44 73 GLY A N 1
ATOM 553 C CA . GLY A 1 73 ? 2.830 -6.420 -3.255 1.00 92.44 73 GLY A CA 1
ATOM 554 C C . GLY A 1 73 ? 2.463 -6.324 -4.738 1.00 92.44 73 GLY A C 1
ATOM 555 O O . GLY A 1 73 ? 3.338 -6.376 -5.598 1.00 92.44 73 GLY A O 1
ATOM 556 N N . ALA A 1 74 ? 1.184 -6.108 -5.050 1.00 92.25 74 ALA A N 1
ATOM 557 C CA . ALA A 1 74 ? 0.738 -5.929 -6.429 1.00 92.25 74 ALA A CA 1
ATOM 558 C C . ALA A 1 74 ? 1.325 -4.659 -7.069 1.00 92.25 74 ALA A C 1
ATOM 560 O O . ALA A 1 74 ? 1.772 -4.693 -8.213 1.00 92.25 74 ALA A O 1
ATOM 561 N N . MET A 1 75 ? 1.387 -3.557 -6.317 1.00 92.12 75 MET A N 1
ATOM 562 C CA . MET A 1 75 ? 2.044 -2.321 -6.752 1.00 92.12 75 MET A CA 1
ATOM 563 C C . MET A 1 75 ? 3.536 -2.530 -7.053 1.00 92.12 75 MET A C 1
ATOM 565 O O . MET A 1 75 ? 4.013 -2.006 -8.054 1.00 92.12 75 MET A O 1
ATOM 569 N N . LEU A 1 76 ? 4.261 -3.318 -6.249 1.00 91.56 76 LEU A N 1
ATOM 570 C CA . LEU A 1 76 ? 5.660 -3.673 -6.521 1.00 91.56 76 LEU A CA 1
ATOM 571 C C . LEU A 1 76 ? 5.799 -4.402 -7.868 1.00 91.56 76 LEU A C 1
ATOM 573 O O . LEU A 1 76 ? 6.662 -4.046 -8.665 1.00 91.56 76 LEU A O 1
ATOM 577 N N . VAL A 1 77 ? 4.942 -5.395 -8.132 1.00 90.81 77 VAL A N 1
ATOM 578 C CA . VAL A 1 77 ? 4.950 -6.154 -9.399 1.00 90.81 77 VAL A CA 1
ATOM 579 C C . VAL A 1 77 ? 4.671 -5.238 -10.591 1.00 90.81 77 VAL A C 1
ATOM 581 O O . VAL A 1 77 ? 5.353 -5.326 -11.612 1.00 90.81 77 VAL A O 1
ATOM 584 N N . ILE A 1 78 ? 3.696 -4.336 -10.448 1.00 92.25 78 ILE A N 1
ATOM 585 C CA . ILE A 1 78 ? 3.366 -3.338 -11.470 1.00 92.25 78 ILE A CA 1
ATOM 586 C C . ILE A 1 78 ? 4.573 -2.433 -11.738 1.00 92.25 78 ILE A C 1
ATOM 588 O O . ILE A 1 78 ? 4.948 -2.265 -12.892 1.00 92.25 78 ILE A O 1
ATOM 592 N N . LEU A 1 79 ? 5.197 -1.898 -10.685 1.00 88.94 79 LEU A N 1
ATOM 593 C CA . LEU A 1 79 ? 6.308 -0.946 -10.789 1.00 88.94 79 LEU A CA 1
ATOM 594 C C . LEU A 1 79 ? 7.603 -1.580 -11.316 1.00 88.94 79 LEU A C 1
ATOM 596 O O . LEU A 1 79 ? 8.394 -0.882 -11.936 1.00 88.94 79 LEU A O 1
ATOM 600 N N . GLN A 1 80 ? 7.826 -2.880 -11.100 1.00 87.88 80 GLN A N 1
ATOM 601 C CA . GLN A 1 80 ? 8.953 -3.593 -11.718 1.00 87.88 80 GLN A CA 1
ATOM 602 C C . GLN A 1 80 ? 8.737 -3.899 -13.204 1.00 87.88 80 GLN A C 1
ATOM 604 O O . GLN A 1 80 ? 9.697 -4.159 -13.925 1.00 87.88 80 GLN A O 1
ATOM 609 N N . SER A 1 81 ? 7.489 -3.905 -13.666 1.00 87.88 81 SER A N 1
ATOM 610 C CA . SER A 1 81 ? 7.154 -4.248 -15.045 1.00 87.88 81 SER A CA 1
ATOM 611 C C . SER A 1 81 ? 7.160 -2.990 -15.910 1.00 87.88 81 SER A C 1
ATOM 613 O O . SER A 1 81 ? 6.094 -2.466 -16.234 1.00 87.88 81 SER A O 1
ATOM 615 N N . GLU A 1 82 ? 8.345 -2.500 -16.282 1.00 82.06 82 GLU A N 1
ATOM 616 C CA . GLU A 1 82 ? 8.512 -1.254 -17.055 1.00 82.06 82 GLU A CA 1
ATOM 617 C C . GLU A 1 82 ? 7.627 -1.223 -18.318 1.00 82.06 82 GLU A C 1
ATOM 619 O O . GLU A 1 82 ? 6.868 -0.275 -18.521 1.00 82.06 82 GLU A O 1
ATOM 624 N N . ASP A 1 83 ? 7.608 -2.310 -19.094 1.00 86.38 83 ASP A N 1
ATOM 625 C CA . ASP A 1 83 ? 6.862 -2.390 -20.360 1.00 86.38 83 ASP A CA 1
ATOM 626 C C . ASP A 1 83 ? 5.343 -2.591 -20.197 1.00 86.38 83 ASP A C 1
ATOM 628 O O . ASP A 1 83 ? 4.561 -2.276 -21.096 1.00 86.38 83 ASP A O 1
ATOM 632 N N . PHE A 1 84 ? 4.891 -3.109 -19.050 1.00 88.31 84 PHE A N 1
ATOM 633 C CA . PHE A 1 84 ? 3.490 -3.504 -18.828 1.00 88.31 84 PHE A CA 1
ATOM 634 C C . PHE A 1 84 ? 2.819 -2.794 -17.647 1.00 88.31 84 PHE A C 1
ATOM 636 O O . PHE A 1 84 ? 1.702 -3.159 -17.275 1.00 88.31 84 PHE A O 1
ATOM 643 N N . THR A 1 85 ? 3.447 -1.761 -17.078 1.00 91.62 85 THR A N 1
ATOM 644 C CA . THR A 1 85 ? 2.955 -1.035 -15.891 1.00 91.62 85 THR A CA 1
ATOM 645 C C . THR A 1 85 ? 1.499 -0.584 -16.064 1.00 91.62 85 THR A C 1
ATOM 647 O O . THR A 1 85 ? 0.647 -0.856 -15.215 1.00 91.62 85 THR A O 1
ATOM 650 N N . LEU A 1 86 ? 1.186 0.064 -17.194 1.00 91.50 86 LEU A N 1
ATOM 651 C CA . LEU A 1 86 ? -0.161 0.568 -17.483 1.00 91.50 86 LEU A CA 1
ATOM 652 C C . LEU A 1 86 ? -1.185 -0.561 -17.656 1.00 91.50 86 LEU A C 1
ATOM 654 O O . LEU A 1 86 ? -2.306 -0.447 -17.164 1.00 91.50 86 LEU A O 1
ATOM 658 N N . VAL A 1 87 ? -0.803 -1.657 -18.317 1.00 94.00 87 VAL A N 1
ATOM 659 C CA . VAL A 1 87 ? -1.693 -2.803 -18.566 1.00 94.00 87 VAL A CA 1
ATOM 660 C C . VAL A 1 87 ? -1.998 -3.534 -17.262 1.00 94.00 87 VAL A C 1
ATOM 662 O O . VAL A 1 87 ? -3.166 -3.753 -16.942 1.00 94.00 87 VAL A O 1
ATOM 665 N N . LEU A 1 88 ? -0.970 -3.863 -16.476 1.00 93.69 88 LEU A N 1
ATOM 666 C CA . LEU A 1 88 ? -1.131 -4.532 -15.185 1.00 93.69 88 LEU A CA 1
ATOM 667 C C . LEU A 1 88 ? -1.935 -3.670 -14.205 1.00 93.69 88 LEU A C 1
ATOM 669 O O . LEU A 1 88 ? -2.828 -4.184 -13.530 1.00 93.69 88 LEU A O 1
ATOM 673 N N . GLY A 1 89 ? -1.676 -2.359 -14.170 1.00 91.88 89 GLY A N 1
ATOM 674 C CA . GLY A 1 89 ? -2.445 -1.413 -13.362 1.00 91.88 89 GLY A CA 1
ATOM 675 C C . GLY A 1 89 ? -3.918 -1.345 -13.772 1.00 91.88 89 GLY A C 1
ATOM 676 O O . GLY A 1 89 ? -4.798 -1.452 -12.916 1.00 91.88 89 GLY A O 1
ATOM 677 N N . ALA A 1 90 ? -4.204 -1.235 -15.072 1.00 94.38 90 ALA A N 1
ATOM 678 C CA . ALA A 1 90 ? -5.574 -1.199 -15.583 1.00 94.38 90 ALA A CA 1
ATOM 679 C C . ALA A 1 90 ? -6.340 -2.498 -15.284 1.00 94.38 90 ALA A C 1
ATOM 681 O O . ALA A 1 90 ? -7.476 -2.443 -14.811 1.00 94.38 90 ALA A O 1
ATOM 682 N N . VAL A 1 91 ? -5.715 -3.662 -15.497 1.00 95.25 91 VAL A N 1
ATOM 683 C CA . VAL A 1 91 ? -6.312 -4.972 -15.185 1.00 95.25 91 VAL A CA 1
ATOM 684 C C . VAL A 1 91 ? -6.582 -5.111 -13.685 1.00 95.25 91 VAL A C 1
ATOM 686 O O . VAL A 1 91 ? -7.661 -5.565 -13.302 1.00 95.25 91 VAL A O 1
ATOM 689 N N . LEU A 1 92 ? -5.652 -4.682 -12.827 1.00 94.06 92 LEU A N 1
ATOM 690 C CA . LEU A 1 92 ? -5.832 -4.718 -11.375 1.00 94.06 92 LEU A CA 1
ATOM 691 C C . LEU A 1 92 ? -7.024 -3.861 -10.927 1.00 94.06 92 LEU A C 1
ATOM 693 O O . LEU A 1 92 ? -7.884 -4.344 -10.189 1.00 94.06 92 LEU A O 1
ATOM 697 N N . VAL A 1 93 ? -7.113 -2.616 -11.401 1.00 94.62 93 VAL A N 1
ATOM 698 C CA . VAL A 1 93 ? -8.233 -1.718 -11.071 1.00 94.62 93 VAL A CA 1
ATOM 699 C C . VAL A 1 93 ? -9.553 -2.270 -11.613 1.00 94.62 93 VAL A C 1
ATOM 701 O O . VAL A 1 93 ? -10.554 -2.267 -10.896 1.00 94.62 93 VAL A O 1
ATOM 704 N N . PHE A 1 94 ? -9.561 -2.808 -12.835 1.00 96.38 94 PHE A N 1
ATOM 705 C CA . PHE A 1 94 ? -10.741 -3.452 -13.414 1.00 96.38 94 PHE A CA 1
ATOM 706 C C . PHE A 1 94 ? -11.233 -4.622 -12.551 1.00 96.38 94 PHE A C 1
ATOM 708 O O . PHE A 1 94 ? -12.420 -4.695 -12.233 1.00 96.38 94 PHE A O 1
ATOM 715 N N . MET A 1 95 ? -10.328 -5.499 -12.106 1.00 95.31 95 MET A N 1
ATOM 716 C CA . MET A 1 95 ? -10.658 -6.628 -11.227 1.00 95.31 95 MET A CA 1
ATOM 717 C C . MET A 1 95 ? -11.197 -6.173 -9.865 1.00 95.31 95 MET A C 1
ATOM 719 O O . MET A 1 95 ? -12.153 -6.766 -9.356 1.00 95.31 95 MET A O 1
ATOM 723 N N . LEU A 1 96 ? -10.632 -5.111 -9.279 1.00 93.56 96 LEU A N 1
ATOM 724 C CA . LEU A 1 96 ? -11.132 -4.528 -8.028 1.00 93.56 96 LEU A CA 1
ATOM 725 C C . LEU A 1 96 ? -12.560 -3.996 -8.188 1.00 93.56 96 LEU A C 1
ATOM 727 O O . LEU A 1 96 ? -13.429 -4.318 -7.373 1.00 93.56 96 LEU A O 1
ATOM 731 N N . ILE A 1 97 ? -12.824 -3.243 -9.258 1.00 94.62 97 ILE A N 1
ATOM 732 C CA . ILE A 1 97 ? -14.165 -2.729 -9.557 1.00 94.62 97 ILE A CA 1
ATOM 733 C C . ILE A 1 97 ? -15.138 -3.887 -9.802 1.00 94.62 97 ILE A C 1
ATOM 735 O O . ILE A 1 97 ? -16.205 -3.914 -9.193 1.00 94.62 97 ILE A O 1
ATOM 739 N N . ALA A 1 98 ? -14.771 -4.875 -10.624 1.00 94.62 98 ALA A N 1
ATOM 740 C CA . ALA A 1 98 ? -15.608 -6.041 -10.909 1.00 94.62 98 ALA A CA 1
ATOM 741 C C . ALA A 1 98 ? -15.969 -6.816 -9.631 1.00 94.62 98 ALA A C 1
ATOM 743 O O . ALA A 1 98 ? -17.125 -7.193 -9.426 1.00 94.62 98 ALA A O 1
ATOM 744 N N . THR A 1 99 ? -14.999 -6.990 -8.732 1.00 93.06 99 THR A N 1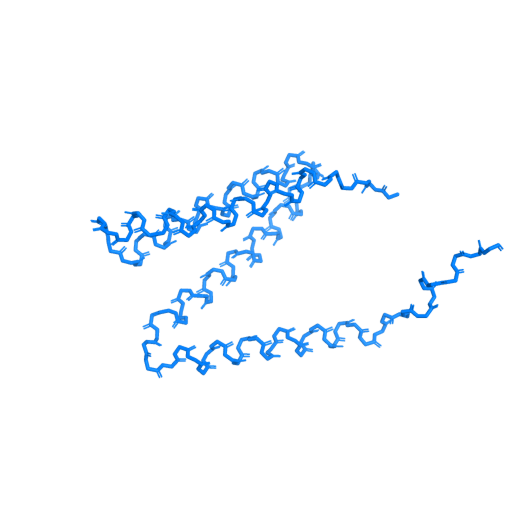
ATOM 745 C CA . THR A 1 99 ? -15.214 -7.621 -7.423 1.00 93.06 99 THR A CA 1
ATOM 746 C C . THR A 1 99 ? -16.176 -6.798 -6.566 1.00 93.06 99 THR A C 1
ATOM 748 O O . THR A 1 99 ? -17.110 -7.350 -5.983 1.00 93.06 99 THR A O 1
ATOM 751 N N . MET A 1 100 ? -16.001 -5.475 -6.521 1.00 91.62 100 MET A N 1
ATOM 752 C CA . MET A 1 100 ? -16.881 -4.577 -5.772 1.00 91.62 100 MET A CA 1
ATOM 753 C C . MET A 1 100 ? -18.309 -4.576 -6.331 1.00 91.62 100 MET A C 1
ATOM 755 O O . MET A 1 100 ? -19.260 -4.664 -5.554 1.00 91.62 100 MET A O 1
ATOM 759 N N . MET A 1 101 ? -18.482 -4.561 -7.655 1.00 92.88 101 MET A N 1
ATOM 760 C CA . MET A 1 101 ? -19.787 -4.718 -8.309 1.00 92.88 101 MET A CA 1
ATOM 761 C C . MET A 1 101 ? -20.437 -6.062 -7.956 1.00 92.88 101 MET A C 1
ATOM 763 O O . MET A 1 101 ? -21.624 -6.115 -7.638 1.00 92.88 101 MET A O 1
ATOM 767 N N . PHE A 1 102 ? -19.666 -7.152 -7.955 1.00 92.38 102 PHE A N 1
ATOM 768 C CA . PHE A 1 102 ? -20.188 -8.473 -7.610 1.00 92.38 102 PHE A CA 1
ATOM 769 C C . PHE A 1 102 ? -20.605 -8.576 -6.137 1.00 92.38 102 PHE A C 1
ATOM 771 O O . PHE A 1 102 ? -21.651 -9.149 -5.839 1.00 92.38 102 PHE A O 1
ATOM 778 N N . LEU A 1 103 ? -19.825 -8.000 -5.219 1.00 88.88 103 LEU A N 1
ATOM 779 C CA . LEU A 1 103 ? -20.130 -7.978 -3.784 1.00 88.88 103 LEU A CA 1
ATOM 780 C C . LEU A 1 103 ? -21.339 -7.093 -3.463 1.00 88.88 103 LEU A C 1
ATOM 782 O O . LEU A 1 103 ? -22.174 -7.453 -2.635 1.00 88.88 103 LEU A O 1
ATOM 786 N N . THR A 1 104 ? -21.460 -5.947 -4.132 1.00 89.62 104 THR A N 1
ATOM 787 C CA . THR A 1 104 ? -22.538 -4.979 -3.879 1.00 89.62 104 THR A CA 1
ATOM 788 C C . THR A 1 104 ? -23.860 -5.340 -4.553 1.00 89.62 104 THR A C 1
ATOM 790 O O . THR A 1 104 ? -24.875 -4.715 -4.250 1.00 89.62 104 THR A O 1
ATOM 793 N N . ARG A 1 105 ? -23.896 -6.382 -5.398 1.00 85.69 105 ARG A N 1
ATOM 794 C CA . ARG A 1 105 ? -25.095 -6.798 -6.153 1.00 85.69 105 ARG A CA 1
ATOM 795 C C . ARG A 1 105 ? -26.330 -7.081 -5.287 1.00 85.69 105 ARG A C 1
ATOM 797 O O . ARG A 1 105 ? -27.448 -6.985 -5.774 1.00 85.69 105 ARG A O 1
ATOM 804 N N . HIS A 1 106 ? -26.124 -7.479 -4.031 1.00 75.12 106 HIS A N 1
ATOM 805 C CA . HIS A 1 106 ? -27.188 -7.820 -3.079 1.00 75.12 106 HIS A CA 1
ATOM 806 C C . HIS A 1 106 ? -27.364 -6.761 -1.984 1.00 75.12 106 HIS A C 1
ATOM 808 O O . HIS A 1 106 ? -28.139 -6.958 -1.050 1.00 75.12 106 HIS A O 1
ATOM 814 N N . VAL A 1 107 ? -26.641 -5.640 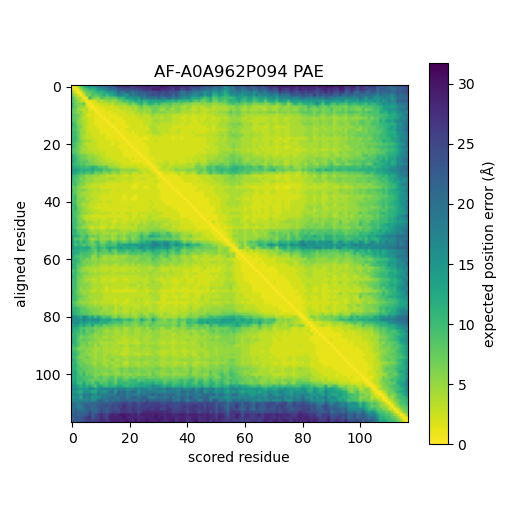-2.069 1.00 78.38 107 VAL A N 1
ATOM 815 C CA . VAL A 1 107 ? -26.759 -4.545 -1.105 1.00 78.38 107 VAL A CA 1
ATOM 816 C C . VAL A 1 107 ? -28.004 -3.737 -1.450 1.00 78.38 107 VAL A C 1
ATOM 818 O O . VAL A 1 107 ? -28.109 -3.134 -2.515 1.00 78.38 107 VAL A O 1
ATOM 821 N N . ASN A 1 108 ? -28.972 -3.742 -0.537 1.00 71.88 108 ASN A N 1
ATOM 822 C CA . ASN A 1 108 ? -30.252 -3.072 -0.714 1.00 71.88 108 ASN A CA 1
ATOM 823 C C . ASN A 1 108 ? -30.112 -1.579 -0.370 1.00 71.88 108 ASN A C 1
ATOM 825 O O . ASN A 1 108 ? -30.536 -1.117 0.689 1.00 71.88 108 ASN A O 1
ATOM 829 N N . TRP A 1 109 ? -29.468 -0.821 -1.263 1.00 69.44 109 TRP A N 1
ATOM 830 C CA . TRP A 1 109 ? -29.164 0.608 -1.086 1.00 69.44 109 TRP A CA 1
ATOM 831 C C . TRP A 1 109 ? -30.397 1.462 -0.765 1.00 69.44 109 TRP A C 1
ATOM 833 O O . TRP A 1 109 ? -30.295 2.472 -0.075 1.00 69.44 109 TRP A O 1
ATOM 843 N N . TYR A 1 110 ? -31.576 1.026 -1.210 1.00 62.91 110 TYR A N 1
ATOM 844 C CA . TYR A 1 110 ? -32.832 1.743 -1.016 1.00 62.91 110 TYR A CA 1
ATOM 845 C C . TYR A 1 110 ? -33.345 1.712 0.435 1.00 62.91 110 TYR A C 1
ATOM 847 O O . TYR A 1 1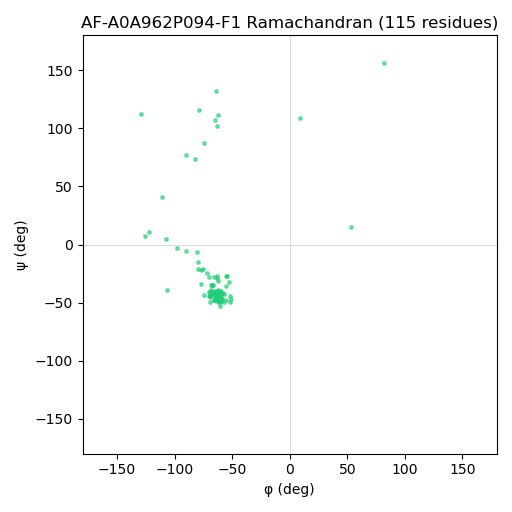10 ? -34.0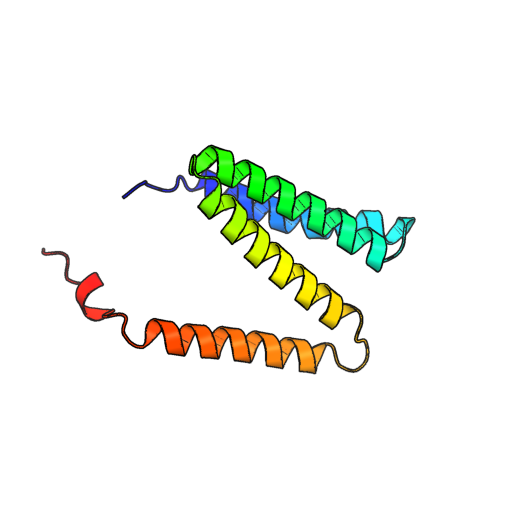59 2.617 0.855 1.00 62.91 110 TYR A O 1
ATOM 855 N N . GLN A 1 111 ? -32.961 0.704 1.227 1.00 61.47 111 GLN A N 1
ATOM 856 C CA . GLN A 1 111 ? -33.387 0.586 2.629 1.00 61.47 111 GLN A CA 1
ATOM 857 C C . GLN A 1 111 ? -32.584 1.497 3.572 1.00 61.47 111 GLN A C 1
ATOM 859 O O . GLN A 1 111 ? -33.070 1.843 4.643 1.00 61.47 111 GLN A O 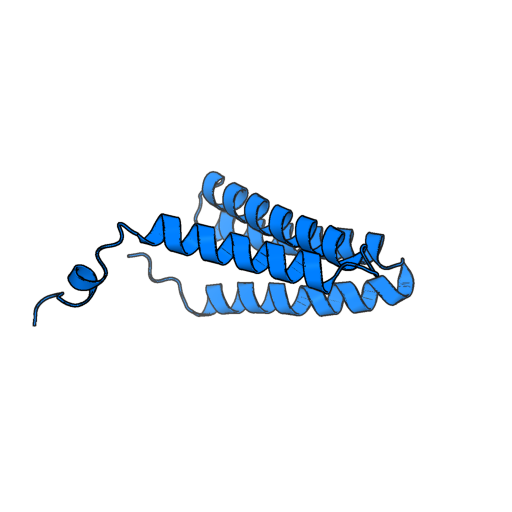1
ATOM 864 N N . LEU A 1 112 ? -31.387 1.931 3.163 1.00 61.31 112 LEU A N 1
ATOM 865 C CA . LEU A 1 112 ? -30.491 2.770 3.971 1.00 61.31 112 LEU A CA 1
ATOM 866 C C . LEU A 1 112 ? -30.882 4.262 3.972 1.00 61.31 112 LEU A C 1
ATOM 868 O O . LEU A 1 112 ? -30.403 5.009 4.816 1.00 61.31 112 LEU A O 1
ATOM 872 N N . GLY A 1 113 ? -31.748 4.697 3.048 1.00 58.75 113 GLY A N 1
ATOM 873 C CA . GLY A 1 113 ? -32.239 6.081 2.958 1.00 58.75 113 GLY A CA 1
ATOM 874 C C . GLY A 1 113 ? -33.607 6.331 3.607 1.00 58.75 113 GLY A C 1
ATOM 875 O O . GLY A 1 113 ? -34.070 7.467 3.603 1.00 58.75 113 GLY A O 1
ATOM 876 N N . GLN A 1 114 ? -34.268 5.296 4.141 1.00 56.09 114 GLN A N 1
ATOM 877 C CA . GLN A 1 114 ? -35.596 5.393 4.769 1.00 56.09 114 GLN A CA 1
ATOM 878 C C . GLN A 1 114 ? -35.547 5.165 6.288 1.00 56.09 114 GLN A C 1
ATOM 880 O O . GLN A 1 114 ? -36.426 4.519 6.864 1.00 56.09 114 GLN A O 1
ATOM 885 N N . GLU A 1 115 ? -34.533 5.707 6.967 1.00 47.72 115 GLU A N 1
ATOM 886 C CA . GLU A 1 115 ? -34.608 5.884 8.419 1.00 47.72 115 GLU A CA 1
ATOM 887 C C . GLU A 1 115 ? -35.555 7.059 8.715 1.00 47.72 115 GLU A C 1
ATOM 889 O O . GLU A 1 115 ? -35.170 8.222 8.713 1.00 47.72 115 GLU A O 1
ATOM 894 N N . LYS A 1 116 ? -36.837 6.685 8.813 1.00 47.28 116 LYS A N 1
ATOM 895 C CA . LYS A 1 116 ? -38.012 7.371 9.374 1.00 47.28 116 LYS A CA 1
ATOM 896 C C . LYS A 1 116 ? -37.818 8.843 9.780 1.00 47.28 116 LYS A C 1
ATOM 898 O O . LYS A 1 116 ? -37.236 9.130 10.823 1.00 47.28 116 LYS A O 1
ATOM 903 N N . VAL A 1 117 ? -38.429 9.727 8.984 1.00 45.50 117 VAL A N 1
ATOM 904 C CA . VAL A 1 117 ? -38.975 11.020 9.446 1.00 45.50 117 VAL A CA 1
ATOM 905 C C . VAL A 1 117 ? -40.092 10.765 10.454 1.00 45.50 117 VAL A C 1
ATOM 907 O O . VAL A 1 117 ? -40.860 9.799 10.227 1.00 45.50 117 VAL A O 1
#

Foldseek 3Di:
DPPPDVVLVVVLVVLVVVLVVQQVVVCVPPNNVVSLVVSLCVSLVVNLVSCCVVVVDNVVSVVSSVVSVVVSVLQSVLVVCPPCNVVSVVVVVVVVVVVVCVVCVPPPPVVVPCPDD

Secondary structure (DSSP, 8-state):
-----HHHHHHHHHHHHHHHHHHHHHHHHH-HHHHHHHHHHHHHHHHHHHHHHHH--HHHHHHHHHHHHHHHHHHHHHHH-TTTHHHHHHHHHHHHHHHHHHHHTT--GGGTT----

Radius of gyration: 17.82 Å; Cα contacts (8 Å, |Δi|>4): 56; chains: 1; bounding box: 59×23×41 Å

Mean predicted aligned error: 7.55 Å

Sequence (117 aa):
GLAIHPIQYSLVGAALAVFYLLLLSFSEHIGFVAAYSIAAVACVSLIGFYVRYVLHSVKHAFFLATVLGAMYGAMLVILQSEDFTLVLGAVLVFMLIATMMFLTRHVNWYQLGQEKV